Protein AF-A0A7Y5H523-F1 (afdb_monomer_lite)

Sequence (106 aa):
MRKIILIVCLLLLRTTVFAGDGYQFLRVGVTARATGLGDVFVAQPGDATTFMYNPAGLATLQGRTFAASYKESLPLSLQAGVNYKLRNAPVTVNLTFTDIQTTVSV

pLDDT: mean 80.5, std 11.39, range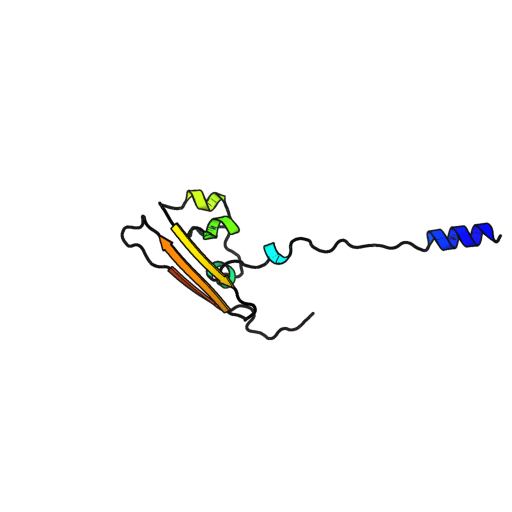 [39.81, 92.06]

Radius of gyration: 24.03 Å; chains: 1; bounding box: 44×18×79 Å

Foldseek 3Di:
DVVVVVVVVVVPPDDDDDDDDPPVVLVDDQAQVCVQVVVPCQPPQDFPCNCSRHVVSVVVADADKDKDKDDDPAQKIWIWMWHDPDPVIDTDIHIHGHCPDDPPDD

Structure (mmCIF, N/CA/C/O backbone):
data_AF-A0A7Y5H523-F1
#
_entry.id   AF-A0A7Y5H523-F1
#
loop_
_atom_site.group_PDB
_atom_site.id
_atom_site.type_symbol
_atom_site.label_atom_id
_atom_site.label_alt_id
_atom_site.label_comp_id
_atom_site.label_asym_id
_atom_site.label_entity_id
_atom_site.label_seq_id
_atom_site.pdbx_PDB_ins_code
_atom_site.Cartn_x
_atom_site.Cartn_y
_atom_site.Cartn_z
_atom_site.occupancy
_atom_site.B_iso_or_equiv
_atom_site.auth_seq_id
_atom_site.auth_comp_id
_atom_site.auth_asym_id
_atom_site.auth_atom_id
_atom_site.pdbx_PDB_model_num
ATOM 1 N N . MET A 1 1 ? 24.489 4.156 -57.847 1.00 71.50 1 MET A N 1
ATOM 2 C CA . MET A 1 1 ? 25.515 3.819 -56.835 1.00 71.50 1 MET A CA 1
ATOM 3 C C . MET A 1 1 ? 25.396 4.684 -55.574 1.00 71.50 1 MET A C 1
ATOM 5 O O . MET A 1 1 ? 24.853 4.198 -54.594 1.00 71.50 1 MET A O 1
ATOM 9 N N . ARG A 1 2 ? 25.770 5.977 -55.587 1.00 79.19 2 ARG A N 1
ATOM 10 C CA . ARG A 1 2 ? 25.816 6.831 -54.370 1.00 79.19 2 ARG A CA 1
ATOM 11 C C . ARG A 1 2 ? 24.475 7.001 -53.627 1.00 79.19 2 ARG A C 1
ATOM 13 O O . ARG A 1 2 ? 24.450 7.006 -52.405 1.00 79.19 2 ARG A O 1
ATOM 20 N N . LYS A 1 3 ? 23.357 7.090 -54.359 1.00 79.19 3 LYS A N 1
ATOM 21 C CA . LYS A 1 3 ? 22.000 7.233 -53.784 1.00 79.19 3 LYS A CA 1
ATOM 22 C C . LYS A 1 3 ? 21.498 5.958 -53.090 1.00 79.19 3 LYS A C 1
ATOM 24 O O . LYS A 1 3 ? 20.789 6.049 -52.100 1.00 79.19 3 LYS A O 1
ATOM 29 N N . ILE A 1 4 ? 21.904 4.785 -53.585 1.00 91.88 4 ILE A N 1
ATOM 30 C CA . ILE A 1 4 ? 21.527 3.483 -53.008 1.00 91.88 4 ILE A CA 1
ATOM 31 C C . ILE A 1 4 ? 22.228 3.298 -51.659 1.00 91.88 4 ILE A C 1
ATOM 33 O O . ILE A 1 4 ? 21.590 2.910 -50.689 1.00 91.88 4 ILE A O 1
ATOM 37 N N . ILE A 1 5 ? 23.508 3.675 -51.575 1.00 92.06 5 ILE A N 1
ATOM 38 C CA . ILE A 1 5 ? 24.289 3.631 -50.328 1.00 92.06 5 ILE A CA 1
ATOM 39 C C . ILE A 1 5 ? 23.644 4.507 -49.244 1.00 92.06 5 ILE A C 1
ATOM 41 O O . ILE A 1 5 ? 23.532 4.080 -48.099 1.00 92.06 5 ILE A O 1
ATOM 45 N N . LEU A 1 6 ? 23.160 5.701 -49.603 1.00 90.31 6 LEU A N 1
ATOM 46 C CA . LEU A 1 6 ? 22.487 6.597 -48.656 1.00 90.31 6 LEU A CA 1
ATOM 47 C C . LEU A 1 6 ? 21.153 6.033 -48.144 1.00 90.31 6 LEU A C 1
ATOM 49 O O . LEU A 1 6 ? 20.868 6.152 -46.957 1.00 90.31 6 LEU A O 1
ATOM 53 N N . ILE A 1 7 ? 20.362 5.391 -49.007 1.00 89.88 7 ILE A N 1
ATOM 54 C CA . ILE A 1 7 ? 19.077 4.782 -48.622 1.00 89.88 7 ILE A CA 1
ATOM 55 C C . ILE A 1 7 ? 19.297 3.580 -47.699 1.00 89.88 7 ILE A C 1
ATOM 57 O O . ILE A 1 7 ? 18.597 3.442 -46.700 1.00 89.88 7 ILE A O 1
ATOM 61 N N . VAL A 1 8 ? 20.295 2.744 -47.997 1.00 90.81 8 VAL A N 1
ATOM 62 C CA . VAL A 1 8 ? 20.666 1.607 -47.141 1.00 90.81 8 VAL A CA 1
ATOM 63 C C . VAL A 1 8 ? 21.178 2.094 -45.785 1.00 90.81 8 VAL A C 1
ATOM 65 O O . VAL A 1 8 ? 20.770 1.558 -44.762 1.00 90.81 8 VAL A O 1
ATOM 68 N N . CYS A 1 9 ? 21.996 3.150 -45.760 1.00 85.06 9 CYS A N 1
ATOM 69 C CA . CYS A 1 9 ? 22.464 3.758 -44.515 1.00 85.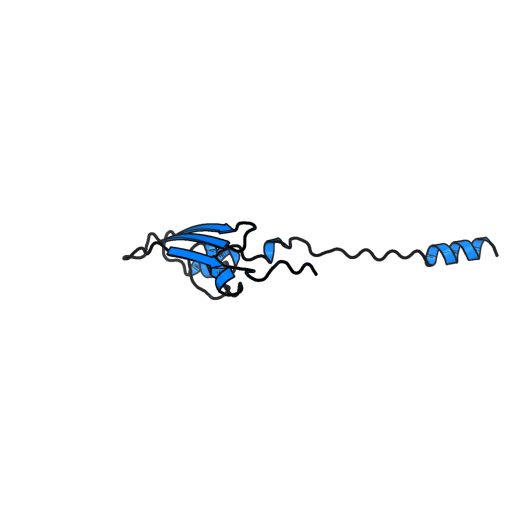06 9 CYS A CA 1
ATOM 70 C C . CYS A 1 9 ? 21.286 4.264 -43.666 1.00 85.06 9 CYS A C 1
ATOM 72 O O . CYS A 1 9 ? 21.179 3.909 -42.500 1.00 85.06 9 CYS A O 1
ATOM 74 N N . LEU A 1 10 ? 20.336 4.990 -44.265 1.00 83.81 10 LEU A N 1
ATOM 75 C CA . LEU A 1 10 ? 19.151 5.499 -43.566 1.00 83.81 10 LEU A CA 1
ATOM 76 C C . LEU A 1 10 ? 18.265 4.377 -42.992 1.00 83.81 10 LEU A C 1
ATOM 78 O O . LEU A 1 10 ? 17.730 4.510 -41.896 1.00 83.81 10 LEU A O 1
ATOM 82 N N . LEU A 1 11 ? 18.133 3.258 -43.710 1.00 82.00 11 LEU A N 1
ATOM 83 C CA . LEU A 1 11 ? 17.350 2.097 -43.270 1.00 82.00 11 LEU A CA 1
ATOM 84 C C . LEU A 1 11 ? 17.979 1.346 -42.086 1.00 82.00 11 LEU A C 1
ATOM 86 O O . LEU A 1 11 ? 17.263 0.644 -41.369 1.00 82.00 11 LEU A O 1
ATOM 90 N N . LEU A 1 12 ? 19.288 1.507 -41.869 1.00 81.94 12 LEU A N 1
ATOM 91 C CA . LEU A 1 12 ? 20.024 0.903 -40.758 1.00 81.94 12 LEU A CA 1
ATOM 92 C C . LEU A 1 12 ? 19.952 1.734 -39.459 1.00 81.94 12 LEU A C 1
ATOM 94 O O . LEU A 1 12 ? 20.245 1.196 -38.396 1.00 81.94 12 LEU A O 1
ATOM 98 N N . LEU A 1 13 ? 19.506 3.000 -39.495 1.00 80.81 13 LEU A N 1
ATOM 99 C CA . LEU A 1 13 ? 19.399 3.884 -38.316 1.00 80.81 13 LEU A CA 1
ATOM 100 C C . LEU A 1 13 ? 18.131 3.649 -37.457 1.00 80.81 13 LEU A C 1
ATOM 102 O O . LEU A 1 13 ? 17.524 4.594 -36.951 1.00 80.81 13 LEU A O 1
ATOM 106 N N . ARG A 1 14 ? 17.692 2.401 -37.253 1.00 71.38 14 ARG A N 1
ATOM 107 C CA . ARG A 1 14 ? 16.528 2.145 -36.381 1.00 71.38 14 ARG A CA 1
ATOM 108 C C . ARG A 1 14 ? 16.862 2.430 -34.912 1.00 71.38 14 ARG A C 1
ATOM 110 O O . ARG A 1 14 ? 17.668 1.722 -34.318 1.00 71.38 14 ARG A O 1
ATOM 117 N N . THR A 1 15 ? 16.191 3.410 -34.306 1.00 74.56 15 THR A N 1
ATOM 118 C CA . THR A 1 15 ? 16.208 3.636 -32.855 1.00 74.56 15 THR A CA 1
ATOM 119 C C . THR A 1 15 ? 15.012 2.936 -32.211 1.00 74.56 15 THR A C 1
ATOM 121 O O . THR A 1 15 ? 13.856 3.282 -32.443 1.00 74.56 15 THR A O 1
ATOM 124 N N . THR A 1 16 ? 15.270 1.914 -31.399 1.00 77.06 16 THR A N 1
ATOM 125 C CA . THR A 1 16 ? 14.252 1.339 -30.513 1.00 77.06 16 THR A CA 1
ATOM 126 C C . THR A 1 16 ? 14.223 2.155 -29.227 1.00 77.06 16 THR A C 1
ATOM 128 O O . THR A 1 16 ? 15.152 2.070 -28.427 1.00 77.06 16 THR A O 1
ATOM 131 N N . VAL A 1 17 ? 13.179 2.961 -29.029 1.00 79.50 17 VAL A N 1
ATOM 132 C CA . VAL A 1 17 ? 12.915 3.617 -27.741 1.00 79.50 17 VAL A CA 1
ATOM 133 C C . VAL A 1 17 ? 11.984 2.722 -26.936 1.00 79.50 17 VAL A C 1
ATOM 135 O O . VAL A 1 17 ? 10.879 2.412 -27.376 1.00 79.50 17 VAL A O 1
ATOM 138 N N . PHE A 1 18 ? 12.444 2.300 -25.761 1.00 80.94 18 PHE A N 1
ATOM 139 C CA . PHE A 1 18 ? 11.620 1.602 -24.785 1.00 80.94 18 PHE A CA 1
ATOM 140 C C . PHE A 1 18 ? 10.942 2.640 -23.886 1.00 80.94 18 PHE A C 1
ATOM 142 O O . PHE A 1 18 ? 11.620 3.465 -23.274 1.00 80.94 18 PHE A O 1
ATOM 149 N N . ALA A 1 19 ? 9.611 2.623 -23.820 1.00 81.06 19 ALA A N 1
ATOM 150 C CA . ALA A 1 19 ? 8.890 3.392 -22.815 1.00 81.06 19 ALA A CA 1
ATOM 151 C C . ALA A 1 19 ? 9.046 2.662 -21.473 1.00 81.06 19 ALA A C 1
ATOM 153 O O . ALA A 1 19 ? 8.610 1.522 -21.347 1.00 81.06 19 ALA A O 1
ATOM 154 N N . GLY A 1 20 ? 9.723 3.286 -20.507 1.00 80.75 20 GLY A N 1
ATOM 155 C CA . GLY A 1 20 ? 9.875 2.726 -19.163 1.00 80.75 20 GLY A CA 1
ATOM 156 C C . GLY A 1 20 ? 8.544 2.619 -18.413 1.00 80.75 20 GLY A C 1
ATOM 157 O O . GLY A 1 20 ? 7.528 3.177 -18.833 1.00 80.75 20 GLY A O 1
ATOM 158 N N . ASP A 1 21 ? 8.562 1.929 -17.274 1.00 85.31 21 ASP A N 1
ATOM 159 C CA . ASP A 1 21 ? 7.384 1.785 -16.417 1.00 85.31 21 ASP A CA 1
ATOM 160 C C . ASP A 1 21 ? 6.929 3.152 -15.878 1.00 85.31 21 ASP A C 1
ATOM 162 O O . ASP A 1 21 ? 7.645 3.820 -15.129 1.00 85.31 21 ASP A O 1
ATOM 166 N N . GLY A 1 22 ? 5.711 3.563 -16.231 1.00 87.06 22 GLY A N 1
ATOM 167 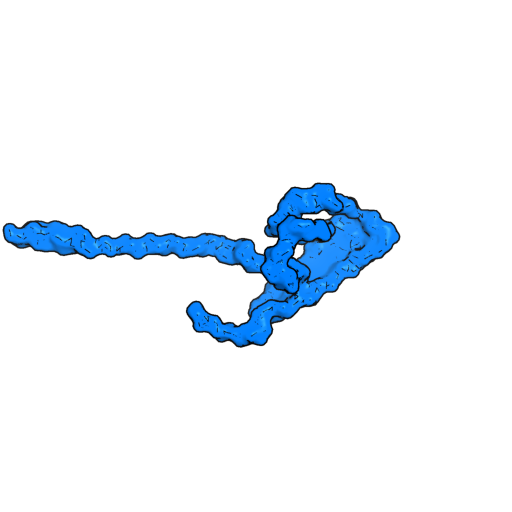C CA . GLY A 1 22 ? 5.053 4.717 -15.623 1.00 87.06 22 GLY A CA 1
ATOM 168 C C . GLY A 1 22 ? 4.553 4.407 -14.210 1.00 87.06 22 GLY A C 1
ATOM 169 O O . GLY A 1 22 ? 4.262 3.261 -13.878 1.00 87.06 22 GLY A O 1
ATOM 170 N N . TYR A 1 23 ? 4.409 5.442 -13.378 1.00 88.31 23 TYR A N 1
ATOM 171 C CA . TYR A 1 23 ? 3.759 5.351 -12.061 1.00 88.31 23 TYR A CA 1
ATOM 172 C C . TYR A 1 23 ? 4.346 4.285 -11.116 1.00 88.31 23 TYR A C 1
ATOM 174 O O . TYR A 1 23 ? 3.617 3.660 -10.347 1.00 88.31 23 TYR A O 1
ATOM 182 N N . GLN A 1 24 ? 5.671 4.102 -11.122 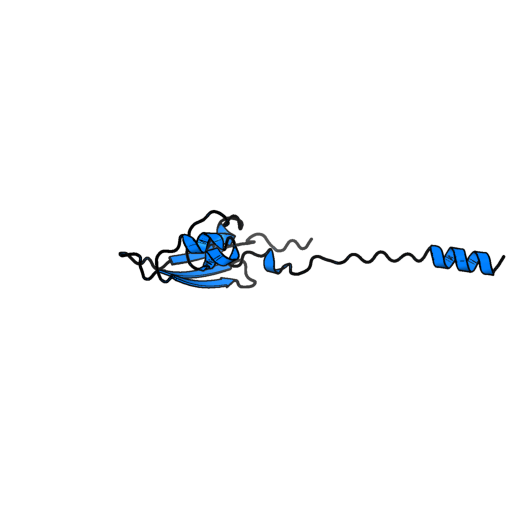1.00 84.94 24 GLN A N 1
ATOM 183 C CA . GLN A 1 24 ? 6.362 3.125 -10.264 1.00 84.94 24 GLN A CA 1
ATOM 184 C C . GLN A 1 24 ? 6.026 3.269 -8.769 1.00 84.94 24 GLN A C 1
ATOM 186 O O . GLN A 1 24 ? 6.019 2.279 -8.043 1.00 84.94 24 GLN A O 1
ATOM 191 N N . PHE A 1 25 ? 5.665 4.473 -8.316 1.00 84.12 25 PHE A N 1
ATOM 192 C CA . PHE A 1 25 ? 5.231 4.729 -6.942 1.00 84.12 25 PHE A CA 1
ATOM 193 C C . PHE A 1 25 ? 3.966 3.957 -6.526 1.00 84.12 25 PHE A C 1
ATOM 195 O O . PHE A 1 25 ? 3.770 3.742 -5.337 1.00 84.12 25 PHE A O 1
ATOM 202 N N . LEU A 1 26 ? 3.124 3.505 -7.467 1.00 86.50 26 LEU A N 1
ATOM 203 C CA . LEU A 1 26 ? 1.945 2.678 -7.164 1.00 86.50 26 LEU A CA 1
ATOM 204 C C . LEU A 1 26 ? 2.312 1.248 -6.754 1.00 86.50 26 LEU A C 1
ATOM 206 O O . LEU A 1 26 ? 1.510 0.566 -6.124 1.00 86.50 26 LEU A O 1
ATOM 210 N N . ARG A 1 27 ? 3.513 0.785 -7.120 1.00 81.56 27 ARG A N 1
ATOM 211 C CA . ARG A 1 27 ? 4.026 -0.538 -6.733 1.00 81.56 27 ARG A CA 1
ATOM 212 C C . ARG A 1 27 ? 4.601 -0.536 -5.320 1.00 81.56 27 ARG A C 1
ATOM 214 O O . ARG A 1 27 ? 4.867 -1.599 -4.777 1.00 81.56 27 ARG A O 1
ATOM 221 N N . VAL A 1 28 ? 4.834 0.645 -4.754 1.00 82.25 28 VAL A N 1
ATOM 222 C CA . VAL A 1 28 ? 5.433 0.800 -3.435 1.00 82.25 28 VAL A CA 1
ATOM 223 C C . VAL A 1 28 ? 4.333 0.727 -2.381 1.00 82.25 28 VAL A C 1
ATOM 225 O O . VAL A 1 28 ? 3.391 1.518 -2.414 1.00 82.25 28 VAL A O 1
ATOM 228 N N . GLY A 1 29 ? 4.487 -0.177 -1.410 1.00 81.56 29 GLY A N 1
ATOM 229 C CA . GLY A 1 29 ? 3.626 -0.248 -0.235 1.00 81.56 29 GLY A CA 1
ATOM 230 C C . GLY A 1 29 ? 3.470 1.102 0.459 1.00 81.56 29 GLY A C 1
ATOM 231 O O . GLY A 1 29 ? 4.464 1.736 0.834 1.00 81.56 29 GLY A O 1
ATOM 232 N N . VAL A 1 30 ? 2.219 1.545 0.620 1.00 82.06 30 VAL A N 1
ATOM 233 C CA . VAL A 1 30 ? 1.881 2.887 1.132 1.00 82.06 30 VAL A CA 1
ATOM 234 C C . VAL A 1 30 ? 1.662 2.890 2.647 1.00 82.06 30 VAL A C 1
ATOM 236 O O . VAL A 1 30 ? 1.680 3.937 3.292 1.00 82.06 30 VAL A O 1
ATOM 239 N N . THR A 1 31 ? 1.480 1.713 3.248 1.00 88.56 31 THR A N 1
ATOM 240 C CA . THR A 1 31 ? 1.211 1.582 4.682 1.00 88.56 31 THR A CA 1
ATOM 241 C C . THR A 1 31 ? 2.198 0.667 5.376 1.00 88.56 31 THR A C 1
ATOM 243 O O . THR A 1 31 ? 2.569 -0.368 4.825 1.00 88.56 31 THR A O 1
ATOM 246 N N . ALA A 1 32 ? 2.554 1.001 6.620 1.00 89.00 32 ALA A N 1
ATOM 247 C CA . ALA A 1 32 ? 3.443 0.172 7.432 1.00 89.00 32 ALA A CA 1
ATOM 248 C C . ALA A 1 32 ? 2.904 -1.260 7.567 1.00 89.00 32 ALA A C 1
ATOM 250 O O . ALA A 1 32 ? 3.597 -2.219 7.248 1.00 89.00 32 ALA A O 1
ATOM 251 N N . ARG A 1 33 ? 1.616 -1.406 7.914 1.00 87.00 33 ARG A N 1
ATOM 252 C CA . ARG A 1 33 ? 0.975 -2.717 8.087 1.00 87.00 33 ARG A CA 1
ATOM 253 C C . ARG A 1 33 ? 1.033 -3.594 6.837 1.00 87.00 33 ARG A C 1
ATOM 255 O O . ARG A 1 33 ? 1.372 -4.765 6.950 1.00 87.00 33 ARG A O 1
ATOM 262 N N . ALA A 1 34 ? 0.677 -3.063 5.667 1.00 87.94 34 ALA A N 1
ATOM 263 C CA . ALA A 1 34 ? 0.707 -3.853 4.438 1.00 87.94 34 ALA A CA 1
ATOM 264 C C . ALA A 1 34 ? 2.141 -4.176 4.010 1.00 87.94 34 ALA A C 1
ATOM 266 O O . ALA A 1 34 ? 2.414 -5.312 3.634 1.00 87.94 34 ALA A O 1
ATOM 267 N N . THR A 1 35 ? 3.061 -3.219 4.159 1.00 88.19 35 THR A N 1
ATOM 268 C CA . THR A 1 35 ? 4.476 -3.423 3.820 1.00 88.19 35 THR A CA 1
ATOM 269 C C . THR A 1 35 ? 5.084 -4.528 4.694 1.00 88.19 35 THR A C 1
ATOM 271 O O . THR A 1 35 ? 5.820 -5.377 4.200 1.00 88.19 35 THR A O 1
ATOM 274 N N . GLY A 1 36 ? 4.705 -4.605 5.976 1.00 84.94 36 GLY A N 1
ATOM 275 C CA . GLY A 1 36 ? 5.166 -5.649 6.900 1.00 84.94 36 GLY A CA 1
ATOM 276 C C . GLY A 1 36 ? 4.649 -7.049 6.565 1.00 84.94 36 GLY A C 1
ATOM 277 O O . GLY A 1 36 ? 5.229 -8.039 6.998 1.00 84.94 36 GLY A O 1
ATOM 278 N N . LEU A 1 37 ? 3.591 -7.132 5.756 1.00 85.88 37 LEU A N 1
ATOM 279 C CA . LEU A 1 37 ? 3.038 -8.373 5.211 1.00 85.88 37 LEU A CA 1
ATOM 280 C C . LEU A 1 37 ? 3.562 -8.675 3.794 1.00 85.88 37 LEU A C 1
ATOM 282 O O . LEU A 1 37 ? 3.006 -9.528 3.104 1.00 85.88 37 LEU A O 1
ATOM 286 N N . GLY A 1 38 ? 4.604 -7.971 3.339 1.00 86.12 38 GLY A N 1
ATOM 287 C CA . GLY A 1 38 ? 5.149 -8.115 1.987 1.00 86.12 38 GLY A CA 1
ATOM 288 C C . GLY A 1 38 ? 4.225 -7.558 0.900 1.00 86.12 38 GLY A C 1
ATOM 289 O O . GLY A 1 38 ? 4.179 -8.104 -0.197 1.00 86.12 38 GLY A O 1
ATOM 290 N N . ASP A 1 39 ? 3.442 -6.523 1.222 1.00 83.81 39 ASP A N 1
ATOM 291 C CA . ASP A 1 39 ? 2.447 -5.883 0.350 1.00 83.81 39 ASP A CA 1
ATOM 292 C C . ASP A 1 39 ? 1.294 -6.796 -0.123 1.00 83.81 39 ASP A C 1
ATOM 294 O O . ASP A 1 39 ? 0.497 -6.432 -0.991 1.00 83.81 39 ASP A O 1
ATOM 298 N N . VAL A 1 40 ? 1.107 -7.954 0.523 1.00 84.62 40 VAL A N 1
ATOM 299 C CA . VAL A 1 40 ? -0.001 -8.888 0.254 1.00 84.62 40 VAL A CA 1
ATOM 300 C C . VAL A 1 40 ? -1.228 -8.541 1.113 1.00 84.62 40 VAL A C 1
ATOM 302 O O . VAL A 1 40 ? -1.582 -9.251 2.051 1.00 84.62 40 VAL A O 1
ATOM 305 N N . PHE A 1 41 ? -1.890 -7.417 0.810 1.00 84.94 41 PHE A N 1
ATOM 306 C CA . PHE A 1 41 ? -2.959 -6.851 1.662 1.00 84.94 41 PHE A CA 1
ATOM 307 C C . PHE A 1 41 ? -4.383 -6.889 1.060 1.00 84.94 41 PHE A C 1
ATOM 309 O O . PHE A 1 41 ? -5.323 -6.348 1.631 1.00 84.94 41 PHE A O 1
ATOM 316 N N . VAL A 1 42 ? -4.589 -7.543 -0.089 1.00 86.12 42 VAL A N 1
ATOM 317 C CA . VAL A 1 42 ? -5.849 -7.464 -0.869 1.00 86.12 42 VAL A CA 1
ATOM 318 C C . VAL A 1 42 ? -7.076 -8.031 -0.142 1.00 86.12 42 VAL A C 1
ATOM 320 O O . VAL A 1 42 ? -8.179 -7.502 -0.280 1.00 86.12 42 VAL A O 1
ATOM 323 N N . ALA A 1 43 ? -6.905 -9.119 0.609 1.00 84.69 43 ALA A N 1
ATOM 324 C CA . ALA A 1 43 ? -8.004 -9.810 1.284 1.00 84.69 43 ALA A CA 1
ATOM 325 C C . ALA A 1 43 ? -8.193 -9.372 2.742 1.00 84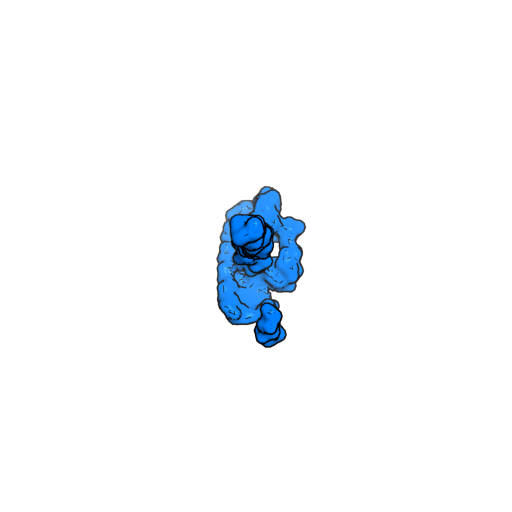.69 43 ALA A C 1
ATOM 327 O O . ALA A 1 43 ? -9.131 -9.836 3.385 1.00 84.69 43 ALA A O 1
ATOM 328 N N . GLN A 1 44 ? -7.313 -8.518 3.273 1.00 80.69 44 GLN A N 1
ATOM 329 C CA . GLN A 1 44 ? -7.319 -8.181 4.689 1.00 80.69 44 GLN A CA 1
ATOM 330 C C . GLN A 1 44 ? -8.391 -7.118 4.981 1.00 80.69 44 GLN A C 1
ATOM 332 O O . GLN A 1 44 ? -8.254 -5.975 4.535 1.00 80.69 44 GLN A O 1
ATOM 337 N N . PRO A 1 45 ? -9.439 -7.443 5.760 1.00 73.69 45 PRO A N 1
ATOM 338 C CA . PRO A 1 45 ? -10.362 -6.436 6.253 1.00 73.69 45 PRO A CA 1
ATOM 339 C C . PRO A 1 45 ? -9.650 -5.604 7.325 1.00 73.69 45 PRO A C 1
ATOM 341 O O . PRO A 1 45 ? -9.002 -6.145 8.225 1.00 73.69 45 PRO A O 1
ATOM 344 N N . GLY A 1 46 ? -9.731 -4.280 7.214 1.00 75.44 46 GLY A N 1
ATOM 345 C CA . GLY A 1 46 ? -8.927 -3.387 8.043 1.00 75.44 46 GLY A CA 1
ATOM 346 C C . GLY A 1 46 ? -9.609 -2.069 8.372 1.00 75.44 46 GLY A C 1
ATOM 347 O O . GLY A 1 46 ? -10.727 -2.033 8.873 1.00 75.44 46 GLY A O 1
ATOM 348 N N . ASP A 1 47 ? -8.884 -0.984 8.132 1.00 82.06 47 ASP A N 1
ATOM 349 C CA . ASP A 1 47 ? -9.271 0.410 8.366 1.00 82.06 47 ASP A CA 1
ATOM 350 C C . ASP A 1 47 ? -9.374 1.153 7.020 1.00 82.06 47 ASP A C 1
ATOM 352 O O . ASP A 1 47 ? -9.380 0.533 5.949 1.00 82.06 47 ASP A O 1
ATOM 356 N N . ALA A 1 48 ? -9.426 2.488 7.066 1.00 85.31 48 ALA A N 1
ATOM 357 C CA . ALA A 1 48 ? -9.478 3.354 5.888 1.00 85.31 48 ALA A CA 1
ATOM 358 C C . ALA A 1 48 ? -8.403 3.040 4.829 1.00 85.31 48 ALA A C 1
ATOM 360 O O . ALA A 1 48 ? -8.623 3.289 3.645 1.00 85.31 48 ALA A O 1
ATOM 361 N N . THR A 1 49 ? -7.254 2.476 5.221 1.00 87.19 49 THR A N 1
ATOM 362 C CA . THR A 1 49 ? -6.158 2.204 4.282 1.00 87.19 49 THR A CA 1
ATOM 363 C C . THR A 1 49 ? -6.424 1.049 3.319 1.00 87.19 49 THR A C 1
ATOM 365 O O . THR A 1 49 ? -5.762 0.949 2.287 1.00 87.19 49 THR A O 1
ATOM 368 N N . THR A 1 50 ? -7.442 0.228 3.591 1.00 86.81 50 THR A N 1
ATOM 369 C CA . THR A 1 50 ? -7.857 -0.895 2.732 1.00 86.81 50 THR A CA 1
ATOM 370 C C . THR A 1 50 ? -8.202 -0.438 1.311 1.00 86.81 50 THR A C 1
ATOM 372 O O . THR A 1 50 ? -7.919 -1.153 0.354 1.00 86.81 50 THR A O 1
ATOM 375 N N . PHE A 1 51 ? -8.716 0.788 1.151 1.00 87.56 51 PHE A N 1
ATOM 376 C CA . PHE A 1 51 ? -8.998 1.406 -0.150 1.00 87.56 51 PHE A CA 1
ATOM 377 C C . PHE A 1 51 ? -7.806 1.382 -1.120 1.00 87.56 51 P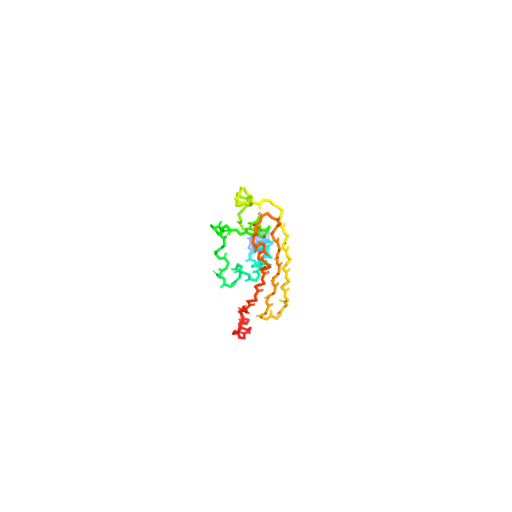HE A C 1
ATOM 379 O O . PHE A 1 51 ? -8.013 1.230 -2.320 1.00 87.56 51 PHE A O 1
ATOM 386 N N . MET A 1 52 ? -6.575 1.507 -0.609 1.00 87.62 52 MET A N 1
ATOM 387 C CA . MET A 1 52 ? -5.365 1.578 -1.437 1.00 87.62 52 MET A CA 1
ATOM 388 C C . MET A 1 52 ? -4.986 0.235 -2.074 1.00 87.62 52 MET A C 1
ATOM 390 O O . MET A 1 52 ? -4.240 0.216 -3.045 1.00 87.62 52 MET A O 1
ATOM 394 N N . TYR A 1 53 ? -5.505 -0.872 -1.535 1.00 88.75 53 TYR A N 1
ATOM 395 C CA . TYR A 1 53 ? -5.200 -2.234 -1.980 1.00 88.75 53 TYR A CA 1
ATOM 396 C C . TYR A 1 53 ? -6.431 -2.919 -2.586 1.00 88.75 53 TYR A C 1
ATOM 398 O O . TYR A 1 53 ? -6.334 -3.581 -3.615 1.00 88.75 53 TYR A O 1
ATOM 406 N N . ASN A 1 54 ? -7.600 -2.751 -1.960 1.00 89.69 54 ASN A N 1
ATOM 407 C CA . ASN A 1 54 ? -8.867 -3.314 -2.407 1.00 89.69 54 ASN A CA 1
ATOM 408 C C . ASN A 1 54 ? -10.048 -2.391 -2.031 1.00 89.69 54 ASN A C 1
ATOM 410 O O . ASN A 1 54 ? -10.552 -2.453 -0.904 1.00 89.69 54 ASN A O 1
ATOM 414 N N . PRO A 1 55 ? -10.554 -1.573 -2.972 1.00 89.88 55 PRO A N 1
ATOM 415 C CA . PRO A 1 55 ? -11.687 -0.680 -2.731 1.00 89.88 55 PRO A CA 1
ATOM 416 C C . PRO A 1 55 ? -12.961 -1.390 -2.250 1.00 89.88 55 PRO A C 1
ATOM 418 O O . PRO A 1 55 ? -13.724 -0.805 -1.482 1.00 89.88 55 PRO A O 1
ATOM 421 N N . ALA A 1 56 ? -13.185 -2.653 -2.637 1.00 90.44 56 ALA A N 1
ATOM 422 C CA . ALA A 1 56 ? -14.352 -3.419 -2.189 1.00 90.44 56 ALA A CA 1
ATOM 423 C C . ALA A 1 56 ? -14.313 -3.715 -0.678 1.00 90.44 56 ALA A C 1
ATOM 425 O O . ALA A 1 56 ? -15.363 -3.833 -0.046 1.00 90.44 56 ALA A O 1
ATOM 426 N N . GLY A 1 57 ? -13.119 -3.750 -0.074 1.00 87.38 57 GLY A N 1
ATOM 427 C CA . GLY A 1 57 ? -12.940 -3.905 1.371 1.00 87.38 57 GLY A CA 1
ATOM 428 C C . GLY A 1 57 ? -13.492 -2.733 2.191 1.00 87.38 57 GLY A C 1
ATOM 429 O O . GLY A 1 57 ? -13.784 -2.896 3.372 1.00 87.38 57 GLY A O 1
ATOM 430 N N . LEU A 1 58 ? -13.737 -1.563 1.584 1.00 87.38 58 LEU A N 1
ATOM 431 C CA . LEU A 1 58 ? -14.415 -0.463 2.281 1.00 87.38 58 LEU A CA 1
ATOM 432 C C . LEU A 1 58 ? -15.835 -0.839 2.722 1.00 87.38 58 LEU A C 1
ATOM 434 O O . LEU A 1 58 ? -16.299 -0.356 3.753 1.00 87.38 58 LEU A O 1
ATOM 438 N N . ALA A 1 59 ? -16.510 -1.727 1.985 1.00 89.00 59 ALA A N 1
ATOM 439 C CA . ALA A 1 59 ? -17.853 -2.184 2.332 1.00 89.00 59 ALA A CA 1
ATOM 440 C C . ALA A 1 59 ? -17.884 -3.007 3.633 1.00 89.00 59 ALA A C 1
ATOM 442 O O . ALA A 1 59 ? -18.938 -3.122 4.257 1.00 89.00 59 ALA A O 1
ATOM 443 N N . THR A 1 60 ? -16.742 -3.554 4.071 1.00 84.75 60 THR A N 1
ATOM 444 C CA . THR A 1 60 ? -16.647 -4.323 5.320 1.00 84.75 60 THR A CA 1
ATOM 445 C C . THR A 1 60 ? -16.395 -3.439 6.545 1.00 84.75 60 THR A C 1
ATOM 447 O O . THR A 1 60 ? -16.431 -3.931 7.673 1.00 84.75 60 THR A O 1
ATOM 450 N N . LEU A 1 61 ? -16.128 -2.140 6.354 1.00 83.69 61 LEU A N 1
ATOM 451 C CA . LEU A 1 61 ? -15.839 -1.212 7.446 1.00 83.69 61 LEU A CA 1
ATOM 452 C C . LEU A 1 61 ? -17.101 -0.867 8.238 1.00 83.69 61 LEU A C 1
ATOM 454 O O . LEU A 1 61 ? -18.116 -0.428 7.696 1.00 83.69 61 LEU A O 1
ATOM 458 N N . GLN A 1 62 ? -17.017 -0.998 9.560 1.00 83.44 62 GLN A N 1
ATOM 459 C CA . GLN A 1 62 ? -18.109 -0.641 10.459 1.00 83.44 62 GLN A CA 1
ATOM 460 C C . GLN A 1 62 ? -17.884 0.750 11.059 1.00 83.44 62 GLN A C 1
ATOM 462 O O . GLN A 1 62 ? -17.082 0.947 11.970 1.00 83.44 62 GLN A O 1
ATOM 467 N N . GLY A 1 63 ? -18.655 1.724 10.571 1.00 82.06 63 GLY A N 1
ATOM 468 C CA . GLY A 1 63 ? -18.640 3.112 11.038 1.00 82.06 63 GLY A CA 1
ATOM 469 C C . GLY A 1 63 ? -17.468 3.937 10.524 1.00 82.06 63 GLY A C 1
ATOM 470 O O . GLY A 1 63 ? -16.951 3.693 9.443 1.00 82.06 63 GLY A O 1
ATOM 471 N N . ARG A 1 64 ? -17.110 4.988 11.268 1.00 84.25 64 ARG A N 1
ATOM 472 C CA . ARG A 1 64 ? -16.084 5.946 10.842 1.00 84.25 64 ARG A CA 1
ATOM 473 C C . ARG A 1 64 ? -14.708 5.476 11.292 1.00 84.25 64 ARG A C 1
ATOM 475 O O . ARG A 1 64 ? -14.488 5.290 12.486 1.00 84.25 64 ARG A O 1
ATOM 482 N N . THR A 1 65 ? -13.802 5.317 10.340 1.00 84.88 65 THR A N 1
ATOM 483 C CA . THR A 1 65 ? -12.401 4.963 10.569 1.00 84.88 65 THR A CA 1
ATOM 484 C C . THR A 1 65 ? -11.503 6.067 10.029 1.00 84.88 65 THR A C 1
ATOM 486 O O . THR A 1 65 ? -11.824 6.696 9.020 1.00 84.88 65 THR A O 1
ATOM 489 N N . PHE A 1 66 ? -10.404 6.328 10.723 1.00 87.31 66 PHE A N 1
ATOM 490 C CA . PHE A 1 66 ? -9.363 7.247 10.289 1.00 87.31 66 PHE A CA 1
ATOM 491 C C . PHE A 1 66 ? -8.019 6.548 10.436 1.00 87.31 66 PHE A C 1
ATOM 493 O O . PHE A 1 66 ? -7.763 5.917 11.459 1.00 87.31 66 PHE A O 1
ATOM 500 N N . ALA A 1 67 ? -7.161 6.671 9.430 1.00 88.00 67 ALA A N 1
ATOM 501 C CA . ALA A 1 67 ? -5.815 6.129 9.469 1.00 88.00 67 ALA A CA 1
ATOM 502 C C . ALA A 1 67 ? -4.853 7.075 8.751 1.00 88.00 67 ALA A C 1
ATOM 504 O O . ALA A 1 67 ? -5.181 7.628 7.703 1.00 88.00 67 ALA A O 1
ATOM 505 N N . ALA A 1 68 ? -3.662 7.228 9.319 1.00 88.88 68 ALA A N 1
ATOM 506 C CA . ALA A 1 68 ? -2.555 7.977 8.753 1.00 88.88 68 ALA A CA 1
ATOM 507 C C . ALA A 1 68 ? -1.329 7.066 8.698 1.00 88.88 68 ALA A C 1
ATOM 509 O O . ALA A 1 68 ? -1.061 6.300 9.624 1.00 88.88 68 ALA A O 1
ATOM 510 N N . SER A 1 69 ? -0.604 7.112 7.586 1.00 88.94 69 SER A N 1
ATOM 511 C CA . SER A 1 69 ? 0.634 6.357 7.390 1.00 88.94 69 SER A CA 1
ATOM 512 C C . SER A 1 69 ? 1.710 7.296 6.885 1.00 88.94 69 SER A C 1
ATOM 514 O O . SER A 1 69 ? 1.446 8.143 6.035 1.00 88.94 69 SER A O 1
ATOM 516 N N . TYR A 1 70 ? 2.906 7.136 7.427 1.00 88.44 70 TYR A N 1
ATOM 517 C CA . TYR A 1 70 ? 4.091 7.869 7.040 1.00 88.44 70 TYR A CA 1
ATOM 518 C C . TYR A 1 70 ? 5.188 6.866 6.699 1.00 88.44 70 TYR A C 1
ATOM 520 O O . TYR A 1 70 ? 5.524 5.986 7.499 1.00 88.44 70 TYR A O 1
ATOM 528 N N . LYS A 1 71 ? 5.716 6.996 5.485 1.00 84.62 71 LYS A N 1
ATOM 529 C CA . LYS A 1 71 ? 6.851 6.228 4.992 1.00 84.62 71 LYS A CA 1
ATOM 530 C C . LYS A 1 71 ? 7.972 7.211 4.705 1.00 84.62 71 LYS A C 1
ATOM 532 O O . LYS A 1 71 ? 7.804 8.119 3.893 1.00 84.62 71 LYS A O 1
ATOM 537 N N . GLU A 1 72 ? 9.081 7.046 5.406 1.00 81.44 72 GLU A N 1
ATOM 538 C CA . GLU A 1 72 ? 10.299 7.806 5.155 1.00 81.44 72 GLU A CA 1
ATOM 539 C C . GLU A 1 72 ? 11.204 7.075 4.157 1.00 81.44 72 GLU A C 1
ATOM 541 O O . GLU A 1 72 ? 10.950 5.934 3.781 1.00 81.44 72 GLU A O 1
ATOM 546 N N . SER A 1 73 ? 12.267 7.747 3.708 1.00 77.12 73 SER A N 1
ATOM 547 C CA . SER A 1 73 ? 13.304 7.130 2.867 1.00 77.12 73 SER A CA 1
ATOM 548 C C . SER A 1 73 ? 14.186 6.134 3.634 1.00 77.12 73 SER A C 1
ATOM 550 O O . SER A 1 73 ? 15.018 5.463 3.027 1.00 77.12 73 SER A O 1
ATOM 552 N N . LEU A 1 74 ? 14.058 6.087 4.959 1.00 81.19 74 LEU A N 1
ATOM 553 C CA . LEU A 1 74 ? 14.721 5.120 5.822 1.00 81.19 74 LEU A CA 1
ATOM 554 C C . LEU A 1 74 ? 13.939 3.796 5.824 1.00 81.19 74 LEU A C 1
ATOM 556 O O . LEU A 1 74 ? 12.764 3.775 5.455 1.00 81.19 74 LEU A O 1
ATOM 560 N N . PRO A 1 75 ? 14.554 2.693 6.283 1.00 84.12 75 PRO A N 1
ATOM 561 C CA . PRO A 1 75 ? 13.922 1.378 6.363 1.00 84.12 75 PRO A CA 1
ATOM 562 C C . PRO A 1 75 ? 12.821 1.284 7.434 1.00 84.12 75 PRO A C 1
ATOM 564 O O . PRO A 1 75 ? 12.620 0.218 8.003 1.00 84.12 75 PRO A O 1
ATOM 567 N N . LEU A 1 76 ? 12.125 2.376 7.761 1.00 85.88 76 LEU A N 1
ATOM 568 C CA . LEU A 1 76 ? 11.095 2.452 8.790 1.00 85.88 76 LEU A CA 1
ATOM 569 C C . LEU A 1 76 ? 9.820 3.093 8.229 1.00 85.88 76 LEU A C 1
ATOM 571 O O . LEU A 1 76 ? 9.825 4.102 7.528 1.00 85.88 76 LEU A O 1
ATOM 575 N N . SER A 1 77 ? 8.691 2.496 8.586 1.00 86.44 77 SER A N 1
ATOM 576 C CA . SER A 1 77 ? 7.357 2.993 8.280 1.00 86.44 77 SER A CA 1
ATOM 577 C C . SER A 1 77 ? 6.492 2.969 9.537 1.00 86.44 77 SER A C 1
ATOM 579 O O . SER A 1 77 ? 6.511 2.010 10.318 1.00 86.44 77 SER A O 1
ATOM 581 N N . LEU A 1 78 ? 5.730 4.046 9.730 1.00 88.31 78 LEU A N 1
ATOM 582 C CA . LEU A 1 78 ? 4.844 4.244 10.874 1.00 88.31 78 LEU A CA 1
ATOM 583 C C . LEU A 1 78 ? 3.413 4.454 10.384 1.00 88.31 78 LEU A C 1
ATOM 585 O O . LEU A 1 78 ? 3.153 5.224 9.461 1.00 88.31 78 LEU A O 1
ATOM 589 N N . GLN A 1 79 ? 2.462 3.801 11.037 1.00 89.38 79 GLN A N 1
ATOM 590 C CA . GLN A 1 79 ? 1.040 3.996 10.797 1.00 89.38 79 GLN A CA 1
ATOM 591 C C . GLN A 1 79 ? 0.281 4.055 12.120 1.00 89.38 79 GLN A C 1
ATOM 593 O O . GLN A 1 79 ? 0.542 3.273 13.031 1.00 89.38 79 GLN A O 1
ATOM 598 N N . ALA A 1 80 ? -0.711 4.940 12.189 1.00 89.62 80 ALA A N 1
ATOM 599 C CA . ALA A 1 80 ? -1.655 5.022 13.295 1.00 89.62 80 ALA A CA 1
ATOM 600 C C . ALA A 1 80 ? -3.095 5.163 12.778 1.00 89.62 80 ALA A C 1
ATOM 602 O O . ALA A 1 80 ? -3.331 5.788 11.743 1.00 89.62 80 ALA A O 1
ATOM 603 N N . GLY A 1 81 ? -4.067 4.607 13.501 1.00 85.44 81 GLY A N 1
ATOM 604 C CA . GLY A 1 81 ? -5.478 4.693 13.134 1.00 85.44 81 GLY A CA 1
ATOM 605 C C . GLY A 1 81 ? -6.446 4.503 14.299 1.00 85.44 81 GLY A C 1
ATOM 606 O O . GLY A 1 81 ? -6.105 3.937 15.339 1.00 85.44 81 GLY A O 1
ATOM 607 N N . VAL A 1 82 ? -7.670 4.997 14.114 1.00 83.19 82 VAL A N 1
ATOM 608 C CA . VAL A 1 82 ? -8.766 4.962 15.090 1.00 83.19 82 VAL A CA 1
ATOM 609 C C . VAL A 1 82 ? -10.078 4.550 14.420 1.00 83.19 82 VAL A C 1
ATOM 611 O O . VAL A 1 82 ? -10.347 4.904 13.272 1.00 83.19 82 VAL A O 1
ATOM 614 N N . ASN A 1 83 ? -10.921 3.813 15.149 1.00 80.88 83 ASN A N 1
ATOM 615 C CA . ASN A 1 83 ? -12.202 3.292 14.662 1.00 80.88 83 ASN A CA 1
ATOM 616 C C . ASN A 1 83 ? -13.338 3.663 15.628 1.00 80.88 83 ASN A C 1
ATOM 618 O O . ASN A 1 83 ? -13.353 3.217 16.771 1.00 80.88 83 ASN A O 1
ATOM 622 N N . TYR A 1 84 ? -14.310 4.454 15.165 1.00 63.72 84 TYR A N 1
ATOM 623 C CA . TYR A 1 84 ? -15.308 5.125 16.012 1.00 63.72 84 TYR A CA 1
ATOM 624 C C . TYR A 1 84 ? -16.520 4.256 16.408 1.00 63.72 84 TYR A C 1
ATOM 626 O O . TYR A 1 84 ? -17.235 4.600 17.343 1.00 63.72 84 TYR A O 1
ATOM 634 N N . LYS A 1 85 ? -16.795 3.138 15.717 1.00 61.38 85 LYS A N 1
ATOM 635 C CA . LYS A 1 85 ? -17.977 2.281 15.990 1.00 61.38 85 LYS A CA 1
ATOM 636 C C . LYS A 1 85 ? -17.682 0.957 16.690 1.00 61.38 85 LYS A C 1
ATOM 638 O O . LYS A 1 85 ? -18.624 0.255 17.056 1.00 61.38 85 LYS A O 1
ATOM 643 N N . LEU A 1 86 ? -16.416 0.600 16.889 1.00 55.44 86 LEU A N 1
ATOM 644 C CA . LEU A 1 86 ? -16.085 -0.574 17.689 1.00 55.44 86 LEU A CA 1
ATOM 645 C C . LEU A 1 86 ? -16.283 -0.192 19.158 1.00 55.44 86 LEU A C 1
ATOM 647 O O . LEU A 1 86 ? -15.650 0.737 19.646 1.00 55.44 86 LEU A O 1
ATOM 651 N N . ARG A 1 87 ? -17.172 -0.900 19.864 1.00 53.25 87 ARG A N 1
ATOM 652 C CA . ARG A 1 87 ? -17.532 -0.666 21.281 1.00 53.25 87 ARG A CA 1
ATOM 653 C C . ARG A 1 87 ? -16.324 -0.719 22.251 1.00 53.25 87 ARG A C 1
ATOM 655 O O . ARG A 1 87 ? -16.449 -0.286 23.388 1.00 53.25 87 ARG A O 1
ATOM 662 N N . ASN A 1 88 ? -15.164 -1.173 21.760 1.00 54.56 88 ASN A N 1
ATOM 663 C CA . ASN A 1 88 ? -13.853 -1.259 22.417 1.00 54.56 88 ASN A CA 1
ATOM 664 C C . ASN A 1 88 ? -12.741 -0.469 21.672 1.00 54.56 88 ASN A C 1
ATOM 666 O O . ASN A 1 88 ? -11.575 -0.819 21.809 1.00 54.56 88 ASN A O 1
ATOM 670 N N . ALA A 1 89 ? -13.103 0.526 20.846 1.00 57.97 89 ALA A N 1
ATOM 671 C CA . ALA A 1 89 ? -12.272 1.345 19.943 1.00 57.97 89 ALA A CA 1
ATOM 672 C C . ALA A 1 89 ? -10.740 1.230 20.142 1.00 57.97 89 ALA A C 1
ATOM 674 O O . ALA A 1 89 ? -10.140 2.037 20.856 1.00 57.97 89 ALA A O 1
ATOM 675 N N . PRO A 1 90 ? -10.092 0.242 19.497 1.00 67.31 90 PRO A N 1
ATOM 676 C CA . PRO A 1 90 ? -8.667 0.018 19.643 1.00 67.31 90 PRO A CA 1
ATOM 677 C C . PRO A 1 90 ? -7.936 1.032 18.769 1.00 67.31 90 PRO A C 1
ATOM 679 O O . PRO A 1 90 ? -8.040 1.016 17.538 1.00 67.31 90 PRO A O 1
ATOM 682 N N . VAL A 1 91 ? -7.195 1.931 19.409 1.00 78.25 91 VAL A N 1
ATOM 683 C CA . VAL A 1 91 ? -6.138 2.670 18.720 1.00 78.25 91 VAL A CA 1
ATOM 684 C C . VAL A 1 91 ? -5.208 1.628 18.102 1.00 78.25 91 VAL A C 1
ATOM 686 O O . VAL A 1 91 ? -4.727 0.731 18.791 1.00 78.25 91 VAL A O 1
ATOM 689 N N . THR A 1 92 ? -5.002 1.710 16.793 1.00 78.88 92 THR A N 1
ATOM 690 C CA . THR A 1 92 ? -4.098 0.812 16.073 1.00 78.88 92 THR A CA 1
ATOM 691 C C . THR A 1 92 ? -2.820 1.574 15.774 1.00 78.88 92 THR A C 1
ATOM 693 O O . THR A 1 92 ? -2.879 2.648 15.180 1.00 78.88 92 THR A O 1
ATOM 696 N N . VAL A 1 93 ? -1.676 1.024 16.173 1.00 87.12 93 VAL A N 1
ATOM 697 C CA . VAL A 1 93 ? -0.348 1.552 15.845 1.00 87.12 93 VAL A CA 1
ATOM 698 C C . VAL A 1 93 ? 0.446 0.423 15.206 1.00 87.12 93 VAL A C 1
ATOM 700 O O . VAL A 1 93 ? 0.598 -0.635 15.809 1.00 87.12 93 VAL A O 1
ATOM 703 N N . ASN A 1 94 ? 0.931 0.644 13.987 1.00 87.12 94 ASN A N 1
ATOM 704 C CA . ASN A 1 94 ? 1.761 -0.303 13.256 1.00 87.12 94 ASN A CA 1
ATOM 705 C C . ASN A 1 94 ? 3.124 0.333 12.986 1.00 87.12 94 ASN A C 1
ATOM 707 O O . ASN A 1 94 ? 3.215 1.458 12.492 1.00 87.12 94 ASN A O 1
ATOM 711 N N . LEU A 1 95 ? 4.172 -0.419 13.297 1.00 89.75 95 LEU A N 1
ATOM 712 C CA . LEU A 1 95 ? 5.562 -0.088 13.022 1.00 89.75 95 LEU A CA 1
ATOM 713 C C . LEU A 1 95 ? 6.119 -1.204 12.154 1.00 89.75 95 LEU A C 1
ATOM 715 O O . LEU A 1 95 ? 5.921 -2.383 12.449 1.00 89.75 95 LEU A O 1
ATOM 719 N N . THR A 1 96 ? 6.780 -0.853 11.062 1.00 87.94 96 THR A N 1
ATOM 720 C CA . THR A 1 96 ? 7.341 -1.853 10.159 1.00 87.94 96 THR A CA 1
ATOM 721 C C . THR A 1 96 ? 8.674 -1.386 9.633 1.00 87.94 96 THR A C 1
ATOM 723 O O . THR A 1 96 ? 8.804 -0.253 9.168 1.00 87.94 96 THR A O 1
ATOM 726 N N . PHE A 1 97 ? 9.637 -2.299 9.677 1.00 85.94 97 PHE A N 1
ATOM 727 C CA . PHE A 1 97 ? 10.934 -2.115 9.064 1.00 85.94 97 PHE A CA 1
ATOM 728 C C . PHE A 1 97 ? 10.971 -2.828 7.714 1.00 85.94 97 PHE A C 1
ATOM 730 O O . PHE A 1 97 ? 10.515 -3.964 7.597 1.00 85.94 97 PHE A O 1
ATOM 737 N N . THR A 1 98 ? 11.477 -2.162 6.688 1.00 80.50 98 THR A N 1
ATOM 738 C CA . THR A 1 98 ? 11.529 -2.672 5.308 1.00 80.50 98 THR A CA 1
ATOM 739 C C . THR A 1 98 ? 12.916 -2.396 4.757 1.00 80.50 98 THR A C 1
ATOM 741 O O . THR A 1 98 ? 13.482 -1.373 5.101 1.00 80.50 98 THR A O 1
ATOM 744 N N . ASP A 1 99 ? 13.481 -3.291 3.945 1.00 71.94 99 ASP A N 1
ATOM 745 C CA . ASP A 1 99 ? 14.808 -3.090 3.338 1.00 71.94 99 ASP A CA 1
ATOM 746 C C . ASP A 1 99 ? 15.939 -2.851 4.363 1.00 71.94 99 ASP A C 1
ATOM 748 O O . ASP A 1 99 ? 16.775 -1.963 4.229 1.00 71.94 99 ASP A O 1
ATOM 752 N N . ILE A 1 100 ? 15.987 -3.681 5.414 1.00 68.19 100 ILE A N 1
ATOM 753 C CA . ILE A 1 100 ? 17.048 -3.647 6.447 1.00 68.19 100 ILE A CA 1
ATOM 754 C C . ILE A 1 100 ? 18.415 -4.085 5.872 1.00 68.19 100 ILE A C 1
ATOM 756 O O . ILE A 1 100 ? 19.463 -3.836 6.464 1.00 68.19 100 ILE A O 1
ATOM 760 N N . GLN A 1 101 ? 18.421 -4.741 4.711 1.00 56.34 101 GLN A N 1
ATOM 761 C CA . GLN A 1 101 ? 19.637 -5.122 4.001 1.00 56.34 101 GLN A CA 1
ATOM 762 C C . GLN A 1 101 ? 20.009 -3.994 3.037 1.00 56.34 101 GLN A C 1
ATOM 764 O O . GLN A 1 101 ? 19.223 -3.643 2.164 1.00 56.34 101 GLN A O 1
ATOM 769 N N . THR A 1 102 ? 21.203 -3.435 3.249 1.00 50.47 102 THR A N 1
ATOM 770 C CA . THR A 1 102 ? 21.899 -2.416 2.447 1.00 50.47 102 THR A CA 1
ATOM 771 C C . THR A 1 102 ? 21.432 -2.352 1.000 1.00 50.47 102 THR A C 1
ATOM 773 O O . THR A 1 102 ? 21.437 -3.371 0.317 1.00 50.47 102 THR A O 1
ATOM 776 N N . THR A 1 103 ? 21.131 -1.139 0.535 1.00 45.75 103 THR A N 1
ATOM 777 C CA . THR A 1 103 ? 21.020 -0.742 -0.870 1.00 45.75 103 THR A CA 1
ATOM 778 C C . THR A 1 103 ? 22.105 -1.420 -1.715 1.00 45.75 103 THR A C 1
ATOM 780 O O . THR A 1 103 ? 23.206 -0.895 -1.866 1.00 45.75 103 THR A O 1
ATOM 783 N N . VAL A 1 104 ? 21.824 -2.603 -2.260 1.00 49.94 104 VAL A N 1
ATOM 784 C CA . VAL A 1 104 ? 22.584 -3.143 -3.383 1.00 49.94 104 VAL A CA 1
ATOM 785 C C . VAL A 1 104 ? 21.849 -2.644 -4.605 1.00 49.94 104 VAL A C 1
ATOM 787 O O . VAL A 1 104 ? 20.870 -3.229 -5.061 1.00 49.94 104 VAL A O 1
ATOM 790 N N . SER A 1 105 ? 22.295 -1.476 -5.050 1.00 39.81 105 SER A N 1
ATOM 791 C CA . SER A 1 105 ? 21.981 -0.908 -6.347 1.00 39.81 105 SER A CA 1
ATOM 792 C C . SER A 1 105 ? 22.261 -1.972 -7.412 1.00 39.81 105 SER A C 1
ATOM 794 O O . SER A 1 105 ? 23.419 -2.344 -7.614 1.00 39.81 105 SER A O 1
ATOM 796 N N . VAL A 1 106 ? 21.207 -2.486 -8.044 1.00 40.62 106 VAL A N 1
ATOM 797 C CA . VAL A 1 106 ? 21.289 -3.179 -9.337 1.00 40.62 106 VAL A CA 1
ATOM 798 C C . VAL A 1 106 ? 20.998 -2.159 -10.423 1.00 40.62 106 VAL A C 1
ATOM 800 O O . VAL A 1 106 ? 20.039 -1.377 -10.232 1.00 40.62 106 VAL A O 1
#

Secondary structure (DSSP, 8-state):
-HHHHHHHHHHH-------PPTTGGGGS--SHHHHHTTT--TT---SGGGGGT-GGGGGG--S-EEEEEEE-SSSEEEEEEEESSSTT---EEEEEE---S-----